Protein AF-A0A328RZY7-F1 (afdb_monomer)

Structure (mmCIF, N/CA/C/O backbone):
data_AF-A0A328RZY7-F1
#
_entry.id   AF-A0A328RZY7-F1
#
loop_
_atom_site.group_PDB
_atom_site.id
_atom_site.type_symbol
_atom_site.label_atom_id
_atom_site.label_alt_id
_atom_site.label_comp_id
_atom_site.label_asym_id
_atom_site.label_entity_id
_atom_site.label_seq_id
_atom_site.pdbx_PDB_ins_code
_atom_site.Cartn_x
_atom_site.Cartn_y
_atom_site.Cartn_z
_atom_site.occupancy
_atom_site.B_iso_or_equiv
_atom_site.auth_seq_id
_atom_site.auth_comp_id
_atom_site.auth_asym_id
_atom_site.auth_atom_id
_atom_site.pdbx_PDB_model_num
ATOM 1 N N . MET A 1 1 ? 1.390 4.542 6.129 1.00 56.66 1 MET A N 1
ATOM 2 C CA . MET A 1 1 ? 0.377 3.485 5.920 1.00 56.66 1 MET A CA 1
ATOM 3 C C . MET A 1 1 ? -0.960 3.989 6.438 1.00 56.66 1 MET A C 1
ATOM 5 O O . MET A 1 1 ? -0.979 4.514 7.542 1.00 56.66 1 MET A O 1
ATOM 9 N N . PHE A 1 2 ? -2.043 3.852 5.671 1.00 64.44 2 PHE A N 1
ATOM 10 C CA . PHE A 1 2 ? -3.401 4.156 6.142 1.00 64.44 2 PHE A CA 1
ATOM 11 C C . PHE A 1 2 ? -4.045 2.859 6.625 1.00 64.44 2 PHE A C 1
ATOM 13 O O . PHE A 1 2 ? -4.147 1.899 5.853 1.00 64.44 2 PHE A O 1
ATOM 20 N N . LEU A 1 3 ? -4.428 2.818 7.897 1.00 67.94 3 LEU A N 1
ATOM 21 C CA . LEU A 1 3 ? -5.017 1.642 8.529 1.00 67.94 3 LEU A CA 1
ATOM 22 C C . LEU A 1 3 ? -6.538 1.679 8.433 1.00 67.94 3 LEU A C 1
ATOM 24 O O . LEU A 1 3 ? -7.139 2.750 8.403 1.00 67.94 3 LEU A O 1
ATOM 28 N N . SER A 1 4 ? -7.141 0.497 8.389 1.00 77.62 4 SER A N 1
ATOM 29 C CA . SER A 1 4 ? -8.578 0.328 8.574 1.00 77.62 4 SER A CA 1
ATOM 30 C C . SER A 1 4 ? -8.806 -0.206 9.984 1.00 77.62 4 SER A C 1
ATOM 32 O O . SER A 1 4 ? -8.256 -1.255 10.313 1.00 77.62 4 SER A O 1
ATOM 34 N N . ASN A 1 5 ? -9.578 0.501 10.809 1.00 80.00 5 ASN A N 1
ATOM 35 C CA . ASN A 1 5 ? -10.025 -0.005 12.104 1.00 80.00 5 ASN A CA 1
ATOM 36 C C . ASN A 1 5 ? -11.087 -1.102 11.867 1.00 80.00 5 ASN A C 1
ATOM 38 O O . ASN A 1 5 ? -12.170 -0.781 11.363 1.00 80.00 5 ASN A O 1
ATOM 42 N N . PRO A 1 6 ? -10.809 -2.376 12.207 1.00 74.69 6 PRO A N 1
ATOM 43 C CA . PRO A 1 6 ? -11.739 -3.473 11.953 1.00 74.69 6 PRO A CA 1
ATOM 44 C C . PRO A 1 6 ? -13.040 -3.351 12.758 1.00 74.69 6 PRO A C 1
ATOM 46 O O . PRO A 1 6 ? -14.077 -3.769 12.260 1.00 74.69 6 PRO A O 1
ATOM 49 N N . GLY A 1 7 ? -13.025 -2.716 13.936 1.00 80.62 7 GLY A N 1
ATOM 50 C CA . GLY A 1 7 ? -14.224 -2.491 14.753 1.00 80.62 7 GLY A CA 1
ATOM 51 C C . GLY A 1 7 ? -15.176 -1.424 14.199 1.00 80.62 7 GLY A C 1
ATOM 52 O O . GLY A 1 7 ? -16.342 -1.393 14.578 1.00 80.62 7 GLY A O 1
ATOM 53 N N . LYS A 1 8 ? -14.705 -0.562 13.286 1.00 84.56 8 LYS A N 1
ATOM 54 C CA . LYS A 1 8 ? -15.529 0.471 12.626 1.00 84.56 8 LYS A CA 1
ATOM 55 C C . LYS A 1 8 ? -15.861 0.146 11.170 1.00 84.56 8 LYS A C 1
ATOM 57 O O . LYS A 1 8 ? -16.752 0.749 10.585 1.00 84.56 8 LYS A O 1
ATOM 62 N N . CYS A 1 9 ? -15.130 -0.767 10.539 1.00 87.94 9 CYS A N 1
ATOM 63 C CA . CYS A 1 9 ? -15.312 -1.066 9.125 1.00 87.94 9 CYS A CA 1
ATOM 64 C C . CYS A 1 9 ? -16.588 -1.888 8.893 1.00 87.94 9 CYS A C 1
ATOM 66 O O . CYS A 1 9 ? -16.603 -3.084 9.159 1.00 87.94 9 CYS A O 1
ATOM 68 N N . LYS A 1 10 ? -17.620 -1.272 8.305 1.00 89.25 10 LYS A N 1
ATOM 69 C CA . LYS A 1 10 ? -18.846 -1.972 7.872 1.00 89.25 10 LYS A CA 1
ATOM 70 C C . LYS A 1 10 ? -18.790 -2.537 6.445 1.00 89.25 10 LYS A C 1
ATOM 72 O O . LYS A 1 10 ? -19.782 -3.058 5.958 1.00 89.25 10 LYS A O 1
ATOM 77 N N . GLY A 1 11 ? -17.647 -2.415 5.762 1.00 88.25 11 GLY A N 1
ATOM 78 C CA . GLY A 1 11 ? -17.454 -2.989 4.426 1.00 88.25 11 GLY A CA 1
ATOM 79 C C . GLY A 1 11 ? -18.176 -2.252 3.291 1.00 88.25 11 GLY A C 1
ATOM 80 O O . GLY A 1 11 ? -18.458 -2.871 2.274 1.00 88.25 11 GLY A O 1
ATOM 81 N N . SER A 1 12 ? -18.451 -0.946 3.432 1.00 89.19 12 SER A N 1
ATOM 82 C CA . SER A 1 12 ? -19.202 -0.152 2.438 1.00 89.19 12 SER A CA 1
ATOM 83 C C . SER A 1 12 ? -18.536 -0.037 1.062 1.00 89.19 12 SER A C 1
ATOM 85 O O . SER A 1 12 ? -19.211 0.239 0.082 1.00 89.19 12 SER A O 1
ATOM 87 N N . GLY A 1 13 ? -17.219 -0.242 0.968 1.00 91.38 13 GLY A N 1
ATOM 88 C CA . GLY A 1 13 ? -16.492 -0.200 -0.305 1.00 91.38 13 GLY A CA 1
ATOM 89 C C . GLY A 1 13 ? -16.095 1.200 -0.788 1.00 91.38 13 GLY A C 1
ATOM 90 O O . GLY A 1 13 ? -15.188 1.291 -1.603 1.00 91.38 13 GLY A O 1
ATOM 91 N N . ASP A 1 14 ? -16.614 2.287 -0.208 1.00 93.50 14 ASP A N 1
ATOM 92 C CA . ASP A 1 14 ? -16.343 3.668 -0.667 1.00 93.50 14 ASP A CA 1
ATOM 93 C C . ASP A 1 14 ? -14.842 3.991 -0.813 1.00 93.50 14 ASP A C 1
ATOM 95 O O . ASP A 1 14 ? -14.391 4.686 -1.723 1.00 93.50 14 ASP A O 1
ATOM 99 N N . CYS A 1 15 ? -14.024 3.465 0.104 1.00 93.81 15 CYS A N 1
ATOM 100 C CA . CYS A 1 15 ? -12.577 3.657 0.079 1.00 93.81 15 CYS A CA 1
ATOM 101 C C . CYS A 1 15 ? -11.857 2.882 -1.039 1.00 93.81 15 CYS A C 1
ATOM 103 O O . CYS A 1 15 ? -10.754 3.284 -1.412 1.00 93.81 15 CYS A O 1
ATOM 105 N N . VAL A 1 16 ? -12.450 1.794 -1.539 1.00 94.38 16 VAL A N 1
ATOM 106 C CA . VAL A 1 16 ? -11.983 1.036 -2.710 1.00 94.38 16 VAL A CA 1
ATOM 107 C C . VAL A 1 16 ? -12.217 1.880 -3.956 1.00 94.38 16 VAL A C 1
ATOM 109 O O . VAL A 1 16 ? -11.261 2.152 -4.678 1.00 94.38 16 VAL A O 1
ATOM 112 N N . ASP A 1 17 ? -13.437 2.387 -4.129 1.00 94.38 17 ASP A N 1
ATOM 113 C CA . ASP A 1 17 ? -13.830 3.180 -5.301 1.00 94.38 17 ASP A CA 1
ATOM 114 C C . ASP A 1 17 ? -13.070 4.507 -5.384 1.00 94.38 17 ASP A C 1
ATOM 116 O O . ASP A 1 17 ? -12.663 4.952 -6.456 1.00 94.38 17 ASP A O 1
ATOM 120 N N . ALA A 1 18 ? -12.806 5.127 -4.234 1.00 95.19 18 ALA A N 1
ATOM 121 C CA . ALA A 1 18 ? -12.051 6.370 -4.166 1.00 95.19 18 ALA A CA 1
ATOM 122 C C . ALA A 1 18 ? -10.530 6.186 -4.359 1.00 95.19 18 ALA A C 1
ATOM 124 O O . ALA A 1 18 ? -9.799 7.179 -4.418 1.00 95.19 18 ALA A O 1
ATOM 125 N N . CYS A 1 19 ? -10.006 4.953 -4.393 1.00 95.06 19 CYS A N 1
ATOM 126 C CA . CYS A 1 19 ? -8.565 4.710 -4.42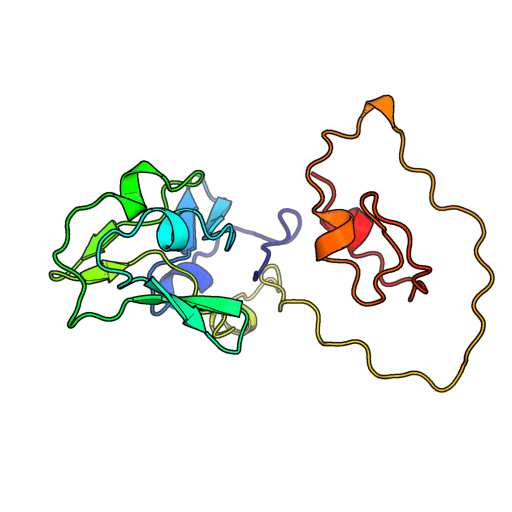8 1.00 95.06 19 CYS A CA 1
ATOM 127 C C . CYS A 1 19 ? -7.991 4.885 -5.847 1.00 95.06 19 CYS A C 1
ATOM 129 O O . CYS A 1 19 ? -8.178 4.016 -6.691 1.00 95.06 19 CYS A O 1
ATOM 131 N N . PRO A 1 20 ? -7.167 5.916 -6.123 1.00 94.50 20 PRO A N 1
ATOM 132 C CA . PRO A 1 20 ? -6.665 6.164 -7.480 1.00 94.50 20 PRO A CA 1
ATOM 133 C C . PRO A 1 20 ? -5.621 5.142 -7.954 1.00 94.50 20 PRO A C 1
ATOM 135 O O . PRO A 1 20 ? -5.219 5.154 -9.116 1.00 94.50 20 PRO A O 1
ATOM 138 N N . THR A 1 21 ? -5.104 4.313 -7.045 1.00 94.56 21 THR A N 1
ATOM 139 C CA . THR A 1 21 ? -4.062 3.327 -7.341 1.00 94.56 21 THR A CA 1
ATOM 140 C C . THR A 1 21 ? -4.544 1.890 -7.188 1.00 94.56 21 THR A C 1
ATOM 142 O O . THR A 1 21 ? -3.705 0.995 -7.244 1.00 94.56 21 THR A O 1
ATOM 145 N N . ASP A 1 22 ? -5.844 1.648 -6.978 1.00 94.81 22 ASP A N 1
ATOM 146 C CA . ASP A 1 22 ? -6.429 0.321 -6.713 1.00 94.81 22 ASP A CA 1
ATOM 147 C C . ASP A 1 22 ? -5.690 -0.448 -5.588 1.00 94.81 22 ASP A C 1
ATOM 149 O O . ASP A 1 22 ? -5.591 -1.673 -5.579 1.00 94.81 22 ASP A O 1
ATOM 153 N N . ALA A 1 23 ? -5.114 0.280 -4.622 1.00 94.75 23 ALA A N 1
ATOM 154 C CA . ALA A 1 23 ? -4.329 -0.279 -3.514 1.00 94.75 23 ALA A CA 1
ATOM 155 C C . ALA A 1 23 ? -5.175 -0.820 -2.358 1.00 94.75 23 ALA A C 1
ATOM 157 O O . ALA A 1 23 ? -4.617 -1.283 -1.357 1.00 94.75 23 ALA A O 1
ATOM 158 N N . ILE A 1 24 ? -6.494 -0.710 -2.473 1.00 94.25 24 ILE A N 1
ATOM 159 C CA . ILE A 1 24 ? -7.486 -1.107 -1.484 1.00 94.25 24 ILE A CA 1
ATOM 160 C C . ILE A 1 24 ? -8.445 -2.060 -2.199 1.00 94.25 24 ILE A C 1
ATOM 162 O O . ILE A 1 24 ? -8.953 -1.726 -3.262 1.00 94.25 24 ILE A O 1
ATOM 166 N N . LYS A 1 25 ? -8.664 -3.243 -1.629 1.00 92.50 25 LYS A N 1
ATOM 167 C CA . LYS A 1 25 ? -9.574 -4.279 -2.127 1.00 92.50 25 LYS A CA 1
ATOM 168 C C . LYS A 1 25 ? -10.556 -4.661 -1.021 1.00 92.50 25 LYS A C 1
ATOM 1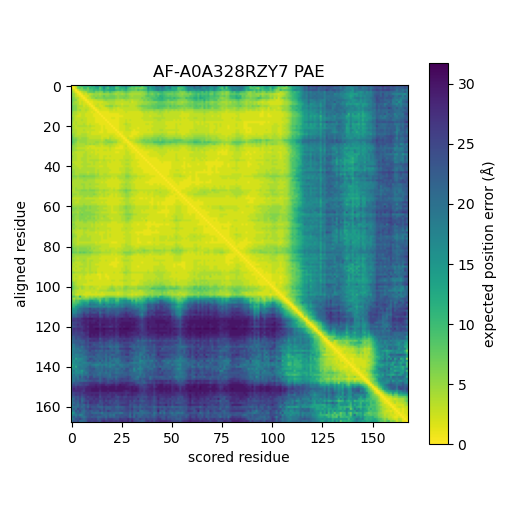70 O O . LYS A 1 25 ? -10.211 -4.597 0.160 1.00 92.50 25 LYS A O 1
ATOM 175 N N . LEU A 1 26 ? -11.757 -5.081 -1.400 1.00 91.06 26 LEU A N 1
ATOM 176 C CA . LEU A 1 26 ? -12.739 -5.661 -0.486 1.00 91.06 26 LEU A CA 1
ATOM 177 C C . LEU A 1 26 ? -12.726 -7.186 -0.655 1.00 91.06 26 LEU A C 1
ATOM 179 O O . LEU A 1 26 ? -12.906 -7.676 -1.766 1.00 91.06 26 LEU A O 1
ATOM 183 N N . VAL A 1 27 ? -12.482 -7.921 0.429 1.00 87.69 27 VAL A N 1
ATOM 184 C CA . VAL A 1 27 ? -12.456 -9.392 0.474 1.00 87.69 27 VAL A CA 1
ATOM 185 C C . VAL A 1 27 ? -13.314 -9.825 1.660 1.00 87.69 27 VAL A C 1
ATOM 187 O O . VAL A 1 27 ? -13.037 -9.423 2.788 1.00 87.69 27 VAL A O 1
ATOM 190 N N . ASP A 1 28 ? -14.383 -10.582 1.411 1.00 84.31 28 ASP A N 1
ATOM 191 C CA . ASP A 1 28 ? -15.316 -11.078 2.439 1.00 84.31 28 ASP A CA 1
ATOM 192 C C . ASP A 1 28 ? -15.838 -9.984 3.395 1.00 84.31 28 ASP A C 1
ATOM 194 O O . ASP A 1 28 ? -15.858 -10.137 4.617 1.00 84.31 28 ASP A O 1
ATOM 198 N N . GLY A 1 29 ? -16.195 -8.818 2.842 1.00 82.00 29 GLY A N 1
ATOM 199 C CA . GLY A 1 29 ? -16.672 -7.657 3.611 1.00 82.00 29 GLY A CA 1
ATOM 200 C C . GLY A 1 29 ? -15.586 -6.925 4.414 1.00 82.00 29 GLY A C 1
ATOM 201 O O . GLY A 1 29 ? -15.864 -5.902 5.043 1.00 82.00 29 GLY A O 1
ATOM 202 N N . LYS A 1 30 ? -14.335 -7.395 4.369 1.00 82.75 30 LYS A N 1
ATOM 203 C CA . LYS A 1 30 ? -13.176 -6.770 5.011 1.00 82.75 30 LYS A CA 1
ATOM 204 C C . LYS A 1 30 ? -12.305 -6.060 3.987 1.00 82.75 30 LYS A C 1
ATOM 206 O O . LYS A 1 30 ? -12.102 -6.511 2.864 1.00 82.75 30 LYS A O 1
ATOM 211 N N . VAL A 1 31 ? -11.754 -4.924 4.395 1.00 89.12 31 VAL A N 1
ATOM 212 C CA . VAL A 1 31 ? -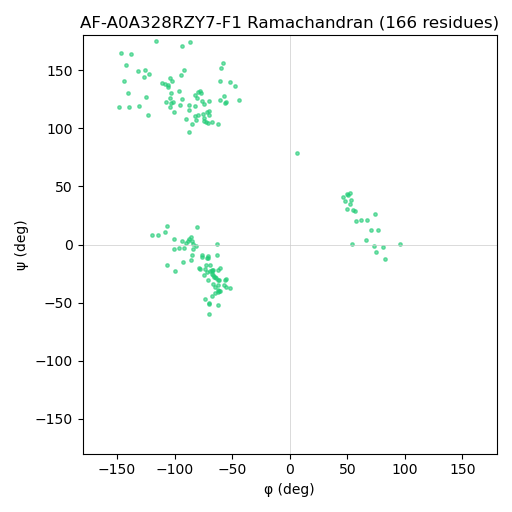10.874 -4.127 3.541 1.00 89.12 31 VAL A CA 1
ATOM 213 C C . VAL A 1 31 ? -9.432 -4.606 3.689 1.00 89.12 31 VAL A C 1
ATOM 215 O O . VAL A 1 31 ? -8.846 -4.509 4.768 1.00 89.12 31 VAL A O 1
ATOM 218 N N . VAL A 1 32 ? -8.839 -5.051 2.585 1.00 90.19 32 VAL A N 1
ATOM 219 C CA . VAL A 1 32 ? -7.420 -5.409 2.467 1.00 90.19 32 VAL A CA 1
ATOM 220 C C . VAL A 1 32 ? -6.710 -4.307 1.688 1.00 90.19 32 VAL A C 1
ATOM 222 O O . VAL A 1 32 ? -7.218 -3.815 0.686 1.00 90.19 32 VAL A O 1
ATOM 225 N N . SER A 1 33 ? -5.536 -3.865 2.138 1.00 92.12 33 SER A N 1
ATOM 226 C CA . SER A 1 33 ? -4.803 -2.801 1.442 1.00 92.12 33 SER A CA 1
ATOM 227 C C . SER A 1 33 ? -3.291 -2.951 1.538 1.00 92.12 33 SER A C 1
ATOM 229 O O . SER A 1 33 ? -2.770 -3.702 2.364 1.00 92.12 33 SER A O 1
ATOM 231 N N . CYS A 1 34 ? -2.573 -2.223 0.682 1.00 92.94 34 CYS A N 1
ATOM 232 C CA . CYS A 1 34 ? -1.114 -2.187 0.692 1.00 92.94 34 CYS A CA 1
ATOM 233 C C . CYS A 1 34 ? -0.563 -1.773 2.069 1.00 92.94 34 CYS A C 1
ATOM 235 O O . CYS A 1 34 ? -0.807 -0.667 2.554 1.00 92.94 34 CYS A O 1
ATOM 237 N N . ILE A 1 35 ? 0.275 -2.634 2.647 1.00 90.81 35 ILE A N 1
ATOM 238 C CA . ILE A 1 35 ? 0.897 -2.420 3.962 1.00 90.81 35 ILE A CA 1
ATOM 239 C C . ILE A 1 35 ? 2.194 -1.602 3.916 1.00 90.81 35 ILE A C 1
ATOM 241 O O . ILE A 1 35 ? 2.898 -1.469 4.912 1.00 90.81 35 ILE A O 1
ATOM 245 N N . THR A 1 36 ? 2.550 -1.057 2.749 1.00 90.50 36 THR A N 1
ATOM 246 C CA . THR A 1 36 ? 3.757 -0.232 2.551 1.00 90.50 36 THR A CA 1
ATOM 247 C C . THR A 1 36 ? 5.063 -0.888 3.047 1.00 90.50 36 THR A C 1
ATOM 249 O O . THR A 1 36 ? 5.969 -0.203 3.508 1.00 90.50 36 THR A O 1
ATOM 252 N N . CYS A 1 37 ? 5.197 -2.217 2.921 1.00 92.06 37 CYS A N 1
ATOM 253 C CA . CYS A 1 37 ? 6.360 -2.981 3.410 1.00 92.06 37 CYS A CA 1
ATOM 254 C C . CYS A 1 37 ? 7.633 -2.867 2.545 1.00 92.06 37 CYS A C 1
ATOM 256 O O . CYS A 1 37 ? 8.696 -3.365 2.923 1.00 92.06 37 CYS A O 1
ATOM 258 N N . GLY A 1 38 ? 7.529 -2.292 1.342 1.00 92.75 38 GLY A N 1
ATOM 259 C CA . GLY A 1 38 ? 8.674 -2.049 0.460 1.00 92.75 38 GLY A CA 1
ATOM 260 C C . GLY A 1 38 ? 9.315 -3.277 -0.181 1.00 92.75 38 GLY A C 1
ATOM 261 O O . GLY A 1 38 ? 10.406 -3.170 -0.733 1.00 92.75 38 GLY A O 1
ATOM 262 N N . LYS A 1 39 ? 8.687 -4.458 -0.131 1.00 95.25 39 LYS A N 1
ATOM 263 C CA . LYS A 1 39 ? 9.200 -5.634 -0.861 1.00 95.25 39 LYS A CA 1
ATOM 264 C C . LYS A 1 39 ? 9.205 -5.406 -2.380 1.00 95.25 39 LYS A C 1
ATOM 266 O O . LYS A 1 39 ? 10.172 -5.765 -3.041 1.00 95.25 39 LYS A O 1
ATOM 271 N N . CYS A 1 40 ? 8.169 -4.750 -2.910 1.00 96.88 40 CYS A N 1
ATOM 272 C CA . CYS A 1 40 ? 8.048 -4.431 -4.335 1.00 96.88 40 CYS A CA 1
ATOM 273 C C . CYS A 1 40 ? 9.163 -3.500 -4.842 1.00 96.88 40 CYS A C 1
ATOM 275 O O . CYS A 1 40 ? 9.697 -3.729 -5.920 1.00 96.88 40 CYS A O 1
ATOM 277 N N . GLU A 1 41 ? 9.541 -2.489 -4.057 1.00 97.12 41 GLU A N 1
ATOM 278 C CA . GLU A 1 41 ? 10.679 -1.607 -4.343 1.00 97.12 41 GLU A CA 1
ATOM 279 C C . GLU A 1 41 ? 11.991 -2.391 -4.376 1.00 97.12 41 GLU A C 1
ATOM 281 O O . GLU A 1 41 ? 12.718 -2.329 -5.364 1.00 97.12 41 GLU A O 1
ATOM 286 N N . ARG A 1 42 ? 12.264 -3.175 -3.324 1.00 96.56 42 ARG A N 1
ATOM 287 C CA . ARG A 1 42 ? 13.529 -3.907 -3.167 1.00 96.56 42 ARG A CA 1
ATOM 288 C C . ARG A 1 42 ? 13.783 -4.939 -4.262 1.00 96.56 42 ARG A C 1
ATOM 290 O O . ARG A 1 42 ? 14.933 -5.137 -4.632 1.00 96.56 42 ARG A O 1
ATOM 297 N N . ILE A 1 43 ? 12.735 -5.590 -4.770 1.00 97.25 43 ILE A N 1
ATOM 298 C CA . ILE A 1 43 ? 12.880 -6.625 -5.803 1.00 97.25 43 ILE A CA 1
ATOM 299 C C . 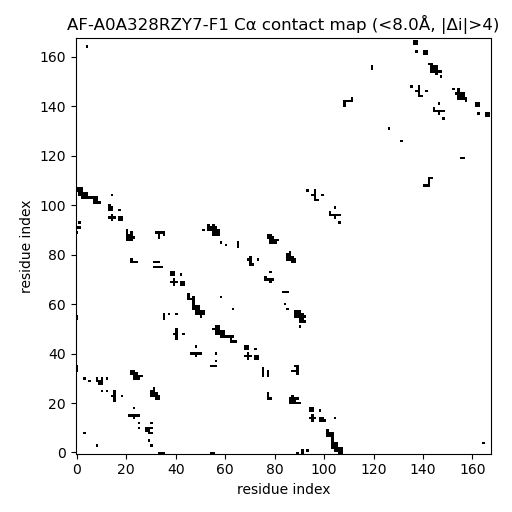ILE A 1 43 ? 12.913 -6.061 -7.230 1.00 97.25 43 ILE A C 1
ATOM 301 O O . ILE A 1 43 ? 13.218 -6.793 -8.165 1.00 97.25 43 ILE A O 1
ATOM 305 N N . CYS A 1 44 ? 12.551 -4.791 -7.443 1.00 97.19 44 CYS A N 1
ATOM 306 C CA . CYS A 1 44 ? 12.380 -4.259 -8.793 1.00 97.19 44 CYS A CA 1
ATOM 307 C C . CYS A 1 44 ? 13.738 -4.130 -9.519 1.00 97.19 44 CYS A C 1
ATOM 309 O O . CYS A 1 44 ? 14.512 -3.230 -9.181 1.00 97.19 44 CYS A O 1
ATOM 311 N N . PRO A 1 45 ? 14.021 -4.934 -10.566 1.00 96.19 45 PRO A N 1
ATOM 312 C CA . PRO A 1 45 ? 15.327 -4.925 -11.237 1.00 96.19 45 PRO A CA 1
ATOM 313 C C . PRO A 1 45 ? 15.585 -3.603 -11.966 1.00 96.19 45 PRO A C 1
ATOM 315 O O . PRO A 1 45 ? 16.703 -3.098 -11.989 1.00 96.19 45 PRO A O 1
ATOM 318 N N . ASN A 1 46 ? 14.524 -2.996 -12.501 1.00 96.56 46 ASN A N 1
ATOM 319 C CA . ASN A 1 46 ? 14.602 -1.754 -13.263 1.00 96.56 46 ASN A CA 1
ATOM 320 C C . ASN A 1 46 ? 14.609 -0.516 -12.360 1.00 96.56 46 ASN A C 1
ATOM 322 O O . ASN A 1 46 ? 14.593 0.605 -12.870 1.00 96.56 46 ASN A O 1
ATOM 326 N N . LYS A 1 47 ? 14.547 -0.697 -11.029 1.00 96.50 47 LYS A N 1
ATOM 327 C CA . LYS A 1 47 ? 14.387 0.393 -10.050 1.00 96.50 47 LYS A CA 1
ATOM 328 C C . LYS A 1 47 ? 13.251 1.353 -10.436 1.00 96.50 47 LYS A C 1
ATOM 330 O O . LYS A 1 47 ? 13.352 2.568 -10.284 1.00 96.50 47 LYS A O 1
ATOM 335 N N . ALA A 1 48 ? 12.175 0.789 -10.986 1.00 97.50 48 ALA A N 1
ATOM 336 C CA . ALA A 1 48 ? 11.007 1.537 -11.432 1.00 97.50 48 ALA A CA 1
ATOM 337 C C . ALA A 1 48 ? 10.101 1.932 -10.258 1.00 97.50 48 ALA A C 1
ATOM 339 O O . ALA A 1 48 ? 9.298 2.843 -10.386 1.00 97.50 48 ALA A O 1
ATOM 340 N N . ILE A 1 49 ? 10.202 1.253 -9.116 1.00 97.50 49 ILE A N 1
ATOM 341 C CA . ILE A 1 49 ? 9.372 1.508 -7.937 1.00 97.50 49 ILE A CA 1
ATOM 342 C C . ILE A 1 49 ? 10.203 2.285 -6.921 1.00 97.50 49 ILE A C 1
ATOM 344 O O . ILE A 1 49 ? 11.315 1.870 -6.606 1.00 97.50 49 ILE A O 1
ATOM 348 N N . PHE A 1 50 ? 9.662 3.384 -6.401 1.00 95.44 50 PHE A N 1
ATOM 349 C CA . PHE A 1 50 ? 10.341 4.227 -5.417 1.00 95.44 50 PHE A CA 1
ATOM 350 C C . PHE A 1 50 ? 9.365 4.763 -4.367 1.00 95.44 50 PHE A C 1
ATOM 352 O O . PHE A 1 50 ? 8.159 4.902 -4.613 1.00 95.44 50 PHE A O 1
ATOM 359 N N . LYS A 1 51 ? 9.888 5.069 -3.177 1.00 94.50 51 LYS A N 1
ATOM 360 C CA . LYS A 1 51 ? 9.127 5.708 -2.099 1.00 94.50 51 LYS A CA 1
ATOM 361 C C . LYS A 1 51 ? 8.999 7.222 -2.326 1.00 94.50 51 LYS A C 1
ATOM 363 O O . LYS A 1 51 ? 9.981 7.908 -2.592 1.00 94.50 51 LYS A O 1
ATOM 368 N N . ASN A 1 52 ? 7.785 7.756 -2.204 1.00 90.69 52 ASN A N 1
ATOM 369 C CA . ASN A 1 52 ? 7.504 9.187 -2.319 1.00 90.69 52 ASN A CA 1
ATOM 370 C C . ASN A 1 52 ? 7.685 9.932 -0.978 1.00 90.69 52 ASN A C 1
ATOM 372 O O . ASN A 1 52 ? 7.861 9.322 0.078 1.00 90.69 52 ASN A O 1
ATOM 376 N N . LYS A 1 53 ? 7.561 11.268 -1.002 1.00 87.62 53 LYS A N 1
ATOM 377 C CA . LYS A 1 53 ? 7.693 12.130 0.192 1.00 87.62 53 LYS A CA 1
ATOM 378 C C . LYS A 1 53 ? 6.679 11.847 1.311 1.00 87.62 53 LYS A C 1
ATOM 380 O O . LYS A 1 53 ? 6.910 12.227 2.452 1.00 87.62 53 LYS A O 1
ATOM 385 N N . PHE A 1 54 ? 5.567 11.189 0.992 1.00 85.00 54 PHE A N 1
ATOM 386 C CA . PHE A 1 54 ? 4.513 10.814 1.938 1.00 85.00 54 PHE A CA 1
ATOM 387 C C . PHE A 1 54 ? 4.701 9.392 2.493 1.00 85.00 54 PHE A C 1
ATOM 389 O O . PHE A 1 54 ? 3.850 8.888 3.227 1.00 85.00 54 PHE A O 1
ATOM 396 N N . GLY A 1 55 ? 5.788 8.704 2.127 1.00 86.62 55 GLY A N 1
ATOM 397 C CA . GLY A 1 55 ? 6.072 7.335 2.553 1.00 86.62 55 GLY A CA 1
ATOM 398 C C . GLY A 1 55 ? 5.255 6.257 1.830 1.00 86.62 55 GLY A C 1
ATOM 399 O O . GLY A 1 55 ? 5.221 5.119 2.298 1.00 86.62 55 GLY A O 1
ATOM 400 N N . GLY A 1 56 ? 4.572 6.602 0.735 1.00 90.75 56 GLY A N 1
ATOM 401 C CA . GLY A 1 56 ? 3.905 5.656 -0.163 1.00 90.75 56 GLY A CA 1
ATOM 402 C C . GLY A 1 56 ? 4.800 5.241 -1.333 1.00 90.75 56 GLY A C 1
ATOM 403 O O . GLY A 1 56 ? 5.855 5.831 -1.545 1.00 90.75 56 GLY A O 1
ATOM 404 N N . TYR A 1 57 ? 4.375 4.245 -2.106 1.00 94.94 57 TYR A N 1
ATOM 405 C CA . TYR A 1 57 ? 5.115 3.713 -3.254 1.00 94.94 57 TYR A CA 1
ATOM 406 C C . TYR A 1 57 ? 4.496 4.154 -4.580 1.00 94.94 57 TYR A C 1
ATOM 408 O O . TYR A 1 57 ? 3.274 4.147 -4.733 1.00 94.94 57 TYR A O 1
ATOM 416 N N . VAL A 1 58 ? 5.348 4.539 -5.531 1.00 95.31 58 VAL A N 1
ATOM 417 C CA . VAL A 1 58 ? 4.962 4.998 -6.874 1.00 95.31 58 VAL A CA 1
ATOM 418 C C . VAL A 1 58 ? 5.812 4.274 -7.917 1.00 95.31 58 VAL A C 1
ATOM 420 O O . VAL A 1 58 ? 6.954 3.905 -7.645 1.00 95.31 58 VAL A O 1
ATOM 423 N N . VAL A 1 59 ? 5.241 4.056 -9.104 1.00 96.62 59 VAL A N 1
ATOM 424 C CA . VAL A 1 59 ? 5.904 3.392 -10.233 1.00 96.62 59 VAL A CA 1
ATOM 425 C C . VAL A 1 59 ? 6.245 4.405 -11.320 1.00 96.62 59 VAL A C 1
ATOM 427 O O . VAL A 1 59 ? 5.361 5.064 -11.868 1.00 96.62 59 VAL A O 1
ATOM 430 N N . ASP A 1 60 ? 7.522 4.480 -11.670 1.00 96.31 60 ASP A N 1
ATOM 431 C CA . ASP A 1 60 ? 8.030 5.118 -12.876 1.00 96.31 60 ASP A CA 1
ATOM 432 C C . ASP A 1 60 ? 7.693 4.248 -14.094 1.00 96.31 60 ASP A C 1
ATOM 434 O O . ASP A 1 60 ? 8.284 3.189 -14.335 1.00 96.31 60 ASP A O 1
ATOM 438 N N . ARG A 1 61 ? 6.709 4.703 -14.870 1.00 93.19 61 ARG A N 1
ATOM 439 C CA . ARG A 1 61 ? 6.205 3.983 -16.045 1.00 93.19 61 ARG A CA 1
ATOM 440 C C . ARG A 1 61 ? 7.226 3.901 -17.175 1.00 93.19 61 ARG A C 1
ATOM 442 O O . ARG A 1 61 ? 7.114 3.005 -17.997 1.00 93.19 61 ARG A O 1
ATOM 449 N N . THR A 1 62 ? 8.214 4.791 -17.206 1.00 95.38 62 THR A N 1
ATOM 450 C CA . THR A 1 62 ? 9.247 4.780 -18.253 1.00 95.38 62 THR A CA 1
ATOM 451 C C . THR A 1 62 ? 10.260 3.654 -18.048 1.00 95.38 62 THR A C 1
ATOM 453 O O . THR A 1 62 ? 10.840 3.158 -19.008 1.00 95.38 62 THR A O 1
ATOM 456 N N . LYS A 1 63 ? 10.439 3.209 -16.798 1.00 96.38 63 LYS A N 1
ATOM 457 C CA . LYS A 1 63 ? 11.356 2.122 -16.416 1.00 96.38 63 LYS A CA 1
ATOM 458 C C . LYS A 1 63 ? 10.652 0.784 -16.224 1.00 96.38 63 LYS A C 1
ATOM 460 O O . LYS A 1 63 ? 11.288 -0.271 -16.251 1.00 96.38 63 LYS A O 1
ATOM 465 N N . CYS A 1 64 ? 9.351 0.803 -15.953 1.00 96.88 64 CYS A N 1
ATOM 466 C CA . CYS A 1 64 ? 8.581 -0.413 -15.747 1.00 96.88 64 CYS A CA 1
ATOM 467 C C . CYS A 1 64 ? 8.421 -1.178 -17.067 1.00 96.88 64 CYS A C 1
ATOM 469 O O . CYS A 1 64 ? 7.870 -0.657 -18.026 1.00 96.88 64 CYS A O 1
ATOM 471 N N . ASN A 1 65 ? 8.852 -2.438 -17.088 1.00 95.75 65 ASN A N 1
ATOM 472 C CA . ASN A 1 65 ? 8.679 -3.352 -18.221 1.00 95.75 65 ASN A CA 1
ATOM 473 C C . ASN A 1 65 ? 7.611 -4.429 -17.962 1.00 95.75 65 ASN A C 1
ATOM 475 O O . ASN A 1 65 ? 7.606 -5.454 -18.631 1.00 95.75 65 ASN A O 1
ATOM 479 N N . LEU A 1 66 ? 6.760 -4.236 -16.946 1.00 95.69 66 LEU A N 1
ATOM 480 C CA . LEU A 1 66 ? 5.689 -5.166 -16.564 1.00 95.69 66 LEU A CA 1
ATOM 481 C C . LEU A 1 66 ? 6.148 -6.606 -16.252 1.00 95.69 66 LEU A C 1
ATOM 483 O O . LEU A 1 66 ? 5.363 -7.539 -16.364 1.00 95.69 66 LEU A O 1
ATOM 487 N N . CYS A 1 67 ? 7.380 -6.805 -15.768 1.00 95.88 67 CYS A N 1
ATOM 488 C CA . CYS A 1 67 ? 7.902 -8.139 -15.423 1.00 95.88 67 CYS A CA 1
ATOM 489 C C . CYS A 1 67 ? 7.161 -8.887 -14.291 1.00 95.88 67 CYS A C 1
ATOM 491 O O . CYS A 1 67 ? 7.483 -10.038 -14.017 1.00 95.88 67 CYS A O 1
ATOM 493 N N . GLY A 1 68 ? 6.229 -8.250 -13.575 1.00 94.25 68 GLY A N 1
ATOM 494 C CA . GLY A 1 68 ? 5.382 -8.915 -12.574 1.00 94.25 68 GLY A CA 1
ATOM 495 C C . GLY A 1 68 ? 6.051 -9.281 -11.240 1.00 94.25 68 GLY A C 1
ATOM 496 O O . GLY A 1 68 ? 5.349 -9.638 -10.301 1.00 94.25 68 GLY A O 1
ATOM 497 N N . MET A 1 69 ? 7.370 -9.117 -11.070 1.00 96.38 69 MET A N 1
ATOM 498 C CA . MET A 1 69 ? 8.055 -9.486 -9.812 1.00 96.38 69 MET A CA 1
ATOM 499 C C . MET A 1 69 ? 7.466 -8.825 -8.561 1.00 96.38 69 MET A C 1
ATOM 501 O O . MET A 1 69 ? 7.392 -9.446 -7.505 1.00 96.38 69 MET A O 1
ATOM 505 N N . CYS A 1 70 ? 7.017 -7.573 -8.676 1.00 97.00 70 CYS A N 1
ATOM 506 C CA . CYS A 1 70 ? 6.371 -6.863 -7.575 1.00 97.00 70 CYS A CA 1
ATOM 507 C C . CYS A 1 70 ? 5.068 -7.531 -7.100 1.00 97.00 70 CYS A C 1
ATOM 509 O O . CYS A 1 70 ? 4.769 -7.445 -5.911 1.00 97.00 70 CYS A O 1
ATOM 511 N N . MET A 1 71 ? 4.338 -8.212 -7.990 1.00 96.69 71 MET A N 1
ATOM 512 C CA . MET A 1 71 ? 3.128 -8.967 -7.656 1.00 96.69 71 MET A CA 1
ATOM 513 C C . MET A 1 71 ? 3.490 -10.204 -6.834 1.00 96.69 71 MET A C 1
ATOM 515 O O . MET A 1 71 ? 2.992 -10.364 -5.726 1.00 96.69 71 MET A O 1
ATOM 519 N N . ASN A 1 72 ? 4.460 -10.989 -7.310 1.00 95.38 72 ASN A N 1
ATOM 520 C CA . ASN A 1 72 ? 4.868 -12.252 -6.681 1.00 95.38 72 ASN A CA 1
ATOM 521 C C . ASN A 1 72 ? 5.398 -12.088 -5.249 1.00 95.38 72 ASN A C 1
ATOM 523 O O . ASN A 1 72 ? 5.271 -12.994 -4.432 1.00 95.38 72 ASN A O 1
ATOM 527 N N . VAL A 1 73 ? 6.011 -10.944 -4.926 1.00 96.38 73 VAL A N 1
ATOM 528 C CA . VAL A 1 73 ? 6.550 -10.688 -3.577 1.00 96.38 73 VAL A CA 1
ATOM 529 C C . VAL A 1 73 ? 5.561 -9.993 -2.640 1.00 96.38 73 VAL A C 1
ATOM 531 O O . VAL A 1 73 ? 5.912 -9.714 -1.486 1.00 96.38 73 VAL A O 1
ATOM 534 N N . CYS A 1 74 ? 4.365 -9.634 -3.118 1.00 96.00 74 CYS A N 1
ATOM 535 C CA . CYS A 1 74 ? 3.402 -8.873 -2.335 1.00 96.00 74 CYS A CA 1
ATOM 536 C C . CYS A 1 74 ? 2.742 -9.779 -1.283 1.00 96.00 74 CYS A C 1
ATOM 538 O O . CYS A 1 74 ? 1.952 -10.644 -1.641 1.00 96.00 74 CYS A O 1
ATOM 540 N N . PRO A 1 75 ? 2.990 -9.571 0.025 1.00 93.69 75 PRO A N 1
ATOM 541 C CA . PRO A 1 75 ? 2.502 -10.484 1.063 1.00 93.69 75 PRO A CA 1
ATOM 542 C C . PRO A 1 75 ? 0.984 -10.416 1.279 1.00 93.69 75 PRO A C 1
ATOM 544 O O . PRO A 1 75 ? 0.437 -11.228 2.009 1.00 93.69 75 PRO A O 1
ATOM 547 N N . VAL A 1 76 ? 0.324 -9.411 0.701 1.00 93.06 76 VAL A N 1
ATOM 548 C CA . VAL A 1 76 ? -1.123 -9.175 0.820 1.00 93.06 76 VAL A CA 1
ATOM 549 C C . VAL A 1 76 ? -1.827 -9.211 -0.538 1.00 93.06 76 VAL A C 1
ATOM 551 O O . VAL A 1 76 ? -2.982 -8.819 -0.631 1.00 93.06 76 VAL A O 1
ATOM 554 N N . ASP A 1 77 ? -1.107 -9.604 -1.593 1.00 93.88 77 ASP A N 1
ATOM 555 C CA . ASP A 1 77 ? -1.626 -9.823 -2.949 1.00 93.88 77 ASP A CA 1
ATOM 556 C C . ASP A 1 77 ? -2.557 -8.715 -3.504 1.00 93.88 77 ASP A C 1
ATOM 558 O O . ASP A 1 77 ? -3.600 -8.924 -4.133 1.00 93.88 77 ASP A O 1
ATOM 562 N N . VAL A 1 78 ? -2.192 -7.456 -3.244 1.00 94.06 78 VAL A N 1
ATOM 563 C CA . VAL A 1 78 ? -2.965 -6.291 -3.714 1.00 94.06 78 VAL A CA 1
ATOM 564 C C . VAL A 1 78 ? -2.493 -5.749 -5.063 1.00 94.06 78 VAL A C 1
ATOM 566 O O . VAL A 1 78 ? -3.221 -4.985 -5.689 1.00 94.06 78 VAL A O 1
ATOM 569 N N . ILE A 1 79 ? -1.299 -6.130 -5.526 1.00 96.50 79 ILE A N 1
ATOM 570 C CA . ILE A 1 79 ? -0.682 -5.579 -6.742 1.00 96.50 79 ILE A CA 1
ATOM 571 C C . ILE A 1 79 ? -1.246 -6.292 -7.971 1.00 96.50 79 ILE A C 1
ATOM 573 O O . ILE A 1 79 ? -1.252 -7.514 -8.029 1.00 96.50 79 ILE A O 1
ATOM 577 N N . THR A 1 80 ? -1.721 -5.528 -8.953 1.00 95.19 80 THR A N 1
ATOM 578 C CA . THR A 1 80 ? -2.368 -6.051 -10.169 1.00 95.19 80 THR A CA 1
ATOM 579 C C . THR A 1 80 ? -1.904 -5.289 -11.406 1.00 95.19 80 THR A C 1
ATOM 581 O O . THR A 1 80 ? -1.322 -4.209 -11.291 1.00 95.19 80 THR A O 1
ATOM 584 N N . VAL A 1 81 ? -2.142 -5.846 -12.595 1.00 95.06 81 VAL A N 1
ATOM 585 C CA . VAL A 1 81 ? -1.920 -5.149 -13.869 1.00 95.06 81 VAL A CA 1
ATOM 586 C C . VAL A 1 81 ? -3.266 -4.713 -14.430 1.00 95.06 81 VAL A C 1
ATOM 588 O O . VAL A 1 81 ? -4.157 -5.543 -14.596 1.00 95.06 81 VAL A O 1
ATOM 591 N N . LYS A 1 82 ? -3.409 -3.426 -14.744 1.00 93.62 82 LYS A N 1
ATOM 592 C CA . LYS A 1 82 ? -4.614 -2.849 -15.353 1.00 93.62 82 LYS A CA 1
ATOM 593 C C . LYS A 1 82 ? -4.200 -1.812 -16.388 1.00 93.62 82 LYS A C 1
ATOM 595 O O . LYS A 1 82 ? -3.330 -0.990 -16.112 1.00 93.62 82 LYS A O 1
ATOM 600 N N . ASP A 1 83 ? -4.757 -1.894 -17.593 1.00 92.19 83 ASP A N 1
ATOM 601 C CA . ASP A 1 83 ? -4.453 -0.990 -18.716 1.00 92.19 83 ASP A CA 1
ATOM 602 C C . ASP A 1 83 ? -2.944 -0.815 -18.985 1.00 92.19 83 ASP A C 1
ATOM 604 O O . ASP A 1 83 ? -2.440 0.302 -19.146 1.00 92.19 83 ASP A O 1
ATOM 608 N N . GLY A 1 84 ? -2.194 -1.923 -18.947 1.00 91.44 84 GLY A N 1
ATOM 609 C CA . GLY A 1 84 ? -0.739 -1.923 -19.145 1.00 91.44 84 GLY A CA 1
ATOM 610 C C . GLY A 1 84 ? 0.052 -1.218 -18.036 1.00 91.44 84 GLY A C 1
ATOM 611 O O . GLY A 1 84 ? 1.183 -0.790 -18.261 1.00 91.44 84 GLY A O 1
ATOM 612 N N . LYS A 1 85 ? -0.526 -1.052 -16.841 1.00 93.62 85 LYS A N 1
ATOM 613 C CA . LYS A 1 85 ? 0.105 -0.388 -15.692 1.00 93.62 85 LYS A CA 1
ATOM 614 C C . LYS A 1 85 ? 0.054 -1.286 -14.466 1.00 93.62 85 LYS A C 1
ATOM 616 O O . LYS A 1 85 ? -0.934 -1.973 -14.231 1.00 93.62 85 LYS A O 1
ATOM 621 N N . ILE A 1 86 ? 1.110 -1.229 -13.656 1.00 95.38 86 ILE A N 1
ATOM 622 C CA . ILE A 1 86 ? 1.099 -1.831 -12.322 1.00 95.38 86 ILE A CA 1
ATOM 623 C C . ILE A 1 86 ? 0.289 -0.939 -11.377 1.00 95.38 86 ILE A C 1
ATOM 625 O O . ILE A 1 86 ? 0.615 0.235 -11.187 1.00 95.38 86 ILE A O 1
ATOM 629 N N . MET A 1 87 ? -0.723 -1.534 -10.760 1.00 95.12 87 MET A N 1
ATOM 630 C CA . MET A 1 87 ? -1.602 -0.954 -9.750 1.00 95.12 87 MET A CA 1
ATOM 631 C C . MET A 1 87 ? -1.435 -1.701 -8.417 1.00 95.12 87 MET A C 1
ATOM 633 O O . MET A 1 87 ? -0.694 -2.679 -8.321 1.00 95.12 87 MET A O 1
ATOM 637 N N . GLY A 1 88 ? -2.093 -1.234 -7.361 1.00 94.50 88 GLY A N 1
ATOM 638 C CA . GLY A 1 88 ? -2.113 -1.875 -6.044 1.00 94.50 88 GLY A CA 1
ATOM 639 C C . GLY A 1 88 ? -1.100 -1.336 -5.031 1.00 94.50 88 GLY A C 1
ATOM 640 O O . GLY A 1 88 ? -1.042 -1.796 -3.891 1.00 94.50 88 GLY A O 1
ATOM 641 N N . MET A 1 89 ? -0.293 -0.342 -5.408 1.00 95.25 89 MET A N 1
ATOM 642 C CA . MET A 1 89 ? 0.647 0.322 -4.501 1.00 95.25 89 MET A CA 1
ATOM 643 C C . MET A 1 89 ? 0.022 1.577 -3.888 1.00 95.25 89 MET A C 1
ATOM 645 O O . MET A 1 89 ? -0.448 2.467 -4.597 1.00 95.25 89 MET A O 1
ATOM 649 N N . CYS A 1 90 ? 0.007 1.663 -2.555 1.00 94.25 90 CYS A N 1
ATOM 650 C CA . CYS A 1 90 ? -0.508 2.842 -1.860 1.00 94.25 90 CYS A CA 1
ATOM 651 C C . CYS A 1 90 ? 0.491 3.999 -1.964 1.00 94.25 90 CYS A C 1
ATOM 653 O O . CYS A 1 90 ? 1.620 3.901 -1.481 1.00 94.25 90 CYS A O 1
ATOM 655 N N . SER A 1 91 ? 0.049 5.119 -2.535 1.00 93.00 91 SER A N 1
ATOM 656 C CA . SER A 1 91 ? 0.825 6.359 -2.649 1.00 93.00 91 SER A CA 1
ATOM 657 C C . SER A 1 91 ? 0.741 7.252 -1.402 1.00 93.00 91 SER A C 1
ATOM 659 O O . 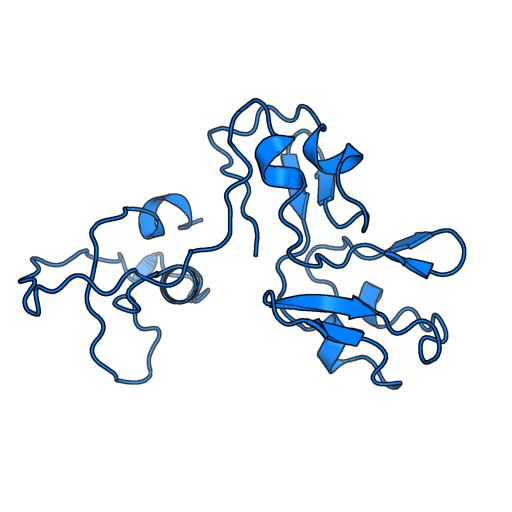SER A 1 91 ? 1.323 8.334 -1.387 1.00 93.00 91 SER A O 1
ATOM 661 N N . ASN A 1 92 ? 0.043 6.808 -0.350 1.00 91.38 92 ASN A N 1
ATOM 662 C CA . ASN A 1 92 ? -0.269 7.589 0.849 1.00 91.38 92 ASN A CA 1
ATOM 663 C C . ASN A 1 92 ? -0.944 8.952 0.552 1.00 91.38 92 ASN A C 1
ATOM 665 O O . ASN A 1 92 ? -0.681 9.935 1.237 1.00 91.38 92 ASN A O 1
ATOM 669 N N . CYS A 1 93 ? -1.835 9.021 -0.445 1.00 92.00 93 CYS A N 1
ATOM 670 C CA . CYS A 1 93 ? -2.534 10.261 -0.814 1.00 92.00 93 CYS A CA 1
ATOM 671 C C . CYS A 1 93 ? -3.641 10.697 0.166 1.00 92.00 93 CYS A C 1
ATOM 673 O O . CYS A 1 93 ? -4.025 11.859 0.165 1.00 92.00 93 CYS A O 1
ATOM 675 N N . GLY A 1 94 ? -4.179 9.778 0.975 1.00 90.81 94 GLY A N 1
ATOM 676 C CA . GLY A 1 94 ? -5.198 10.074 1.988 1.00 90.81 94 GLY A CA 1
ATOM 677 C C . GLY A 1 94 ? -6.643 10.188 1.499 1.00 90.81 94 GLY A C 1
ATOM 678 O O . GLY A 1 94 ? -7.526 10.305 2.337 1.00 90.81 94 GLY A O 1
ATOM 679 N N . VAL A 1 95 ? -6.919 10.058 0.197 1.00 93.31 95 VAL A N 1
ATOM 680 C CA . VAL A 1 95 ? -8.282 10.159 -0.379 1.00 93.31 95 VAL A CA 1
ATOM 681 C C . VAL A 1 95 ? -9.272 9.167 0.254 1.00 93.31 95 VAL A C 1
ATOM 683 O O . VAL A 1 95 ? -10.448 9.467 0.419 1.00 93.31 95 VAL A O 1
ATOM 686 N N . CYS A 1 96 ? -8.789 8.006 0.701 1.00 93.19 96 CYS A N 1
ATOM 687 C CA . CYS A 1 96 ? -9.619 6.997 1.354 1.00 93.19 96 CYS A CA 1
ATOM 688 C C . CYS A 1 96 ? -10.133 7.389 2.750 1.00 93.19 96 CYS A C 1
ATOM 690 O O . CYS A 1 96 ? -11.029 6.720 3.252 1.00 93.19 96 CYS A O 1
ATOM 692 N N . VAL A 1 97 ? -9.537 8.394 3.405 1.00 91.12 97 VAL A N 1
ATOM 693 C CA . VAL A 1 97 ? -9.941 8.845 4.750 1.00 91.12 97 VAL A CA 1
ATOM 694 C C . VAL A 1 97 ? -11.302 9.545 4.704 1.00 91.12 97 VAL A C 1
ATOM 696 O O . VAL A 1 97 ? -12.228 9.020 5.316 1.00 91.12 97 VAL A O 1
ATOM 699 N N . PRO A 1 98 ? -11.482 10.652 3.954 1.00 92.56 98 PRO A N 1
ATOM 700 C CA . PRO A 1 98 ? -12.783 11.313 3.859 1.00 92.56 98 PRO A CA 1
ATOM 701 C C . PRO A 1 98 ? -13.835 10.471 3.126 1.00 92.56 98 PRO A C 1
ATOM 703 O O . PRO A 1 98 ? -15.020 10.671 3.348 1.00 92.56 98 PRO A O 1
ATOM 706 N N . ALA A 1 99 ? -13.424 9.518 2.282 1.00 93.19 99 ALA A N 1
ATOM 707 C CA . ALA A 1 99 ? -14.352 8.600 1.621 1.00 93.19 99 ALA A CA 1
ATOM 708 C C . ALA A 1 99 ? -15.007 7.600 2.593 1.00 93.19 99 ALA A C 1
ATOM 710 O O . ALA A 1 99 ? -16.058 7.048 2.293 1.00 93.19 99 ALA A O 1
ATOM 711 N N . CYS A 1 100 ? -14.394 7.322 3.748 1.00 91.50 100 CYS A N 1
ATOM 712 C CA . CYS A 1 100 ? -14.913 6.331 4.681 1.00 91.50 100 CYS A CA 1
ATOM 713 C C . CYS A 1 100 ? -15.970 6.945 5.606 1.00 91.50 100 CYS A C 1
ATOM 715 O O . CYS A 1 100 ? -15.626 7.599 6.590 1.00 91.50 100 CYS A O 1
ATOM 717 N N . GLN A 1 101 ? -17.245 6.657 5.334 1.00 88.25 101 GLN A N 1
ATOM 718 C CA . GLN A 1 101 ? -18.388 7.154 6.115 1.00 88.25 101 GLN A CA 1
ATOM 719 C C . GLN A 1 101 ? -18.304 6.774 7.605 1.00 88.25 101 GLN A C 1
ATOM 721 O O . GLN A 1 101 ? -18.663 7.552 8.481 1.00 88.25 101 GLN A O 1
ATOM 726 N N . GLU A 1 102 ? -17.761 5.591 7.894 1.00 88.25 102 GLU A N 1
ATOM 727 C CA . GLU A 1 102 ? -17.629 5.050 9.254 1.00 88.25 102 GLU A CA 1
ATOM 728 C C . GLU A 1 102 ? -16.373 5.548 9.995 1.00 88.25 102 GLU A C 1
ATOM 730 O O . GLU A 1 102 ? -16.120 5.169 11.141 1.00 88.25 102 GLU A O 1
ATOM 735 N N . GLY A 1 103 ? -15.516 6.336 9.333 1.00 86.19 103 GLY A N 1
AT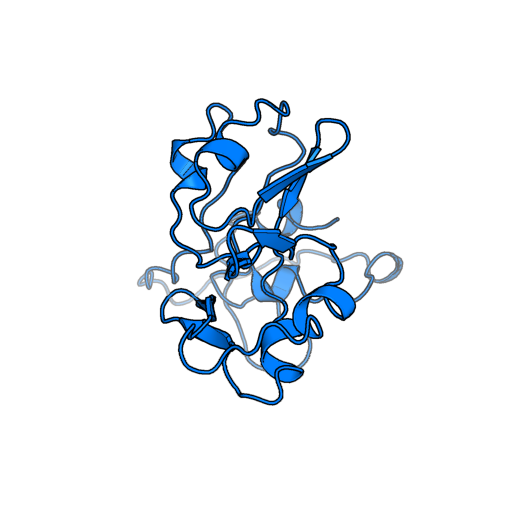OM 736 C CA . GLY A 1 103 ? -14.242 6.781 9.905 1.00 86.19 103 GLY A CA 1
ATOM 737 C C . GLY A 1 103 ? -13.277 5.632 10.230 1.00 86.19 103 GLY A C 1
ATOM 738 O O . GLY A 1 103 ? -12.379 5.782 11.058 1.00 86.19 103 GLY A O 1
ATOM 739 N N . ALA A 1 104 ? -13.452 4.465 9.601 1.00 88.75 104 ALA A N 1
ATOM 740 C CA . ALA A 1 104 ? -12.574 3.315 9.791 1.00 88.75 104 ALA A CA 1
ATOM 741 C C . ALA A 1 104 ? -11.194 3.534 9.152 1.00 88.75 104 ALA A C 1
ATOM 743 O O . ALA A 1 104 ? -10.203 2.994 9.641 1.00 88.75 104 ALA A O 1
ATOM 744 N N . ARG A 1 105 ? -11.107 4.316 8.066 1.00 88.81 105 ARG A N 1
ATOM 745 C CA . ARG A 1 105 ? -9.841 4.666 7.403 1.00 88.81 105 ARG A CA 1
ATOM 746 C C . ARG A 1 105 ? -9.175 5.823 8.135 1.00 88.81 105 ARG A C 1
ATOM 748 O O . ARG A 1 105 ? -9.637 6.955 8.061 1.00 88.81 105 ARG A O 1
ATOM 755 N N . MET A 1 106 ? -8.057 5.543 8.793 1.00 80.69 106 MET A N 1
ATOM 756 C CA . MET A 1 106 ? -7.340 6.536 9.592 1.00 80.69 106 MET A CA 1
ATOM 757 C C . MET A 1 106 ? -6.108 7.067 8.851 1.00 80.69 106 MET A C 1
ATOM 759 O O . MET A 1 106 ? -5.408 6.277 8.198 1.00 80.69 106 MET A O 1
ATOM 763 N N . PRO A 1 107 ? -5.815 8.380 8.948 1.00 72.31 107 PRO A N 1
ATOM 764 C CA . PRO A 1 107 ? -4.571 8.932 8.444 1.00 72.31 107 PRO A CA 1
ATOM 765 C C . PRO A 1 107 ? -3.358 8.301 9.129 1.00 72.31 107 PRO A C 1
ATOM 767 O O . PRO A 1 107 ? -3.434 7.852 10.270 1.00 72.31 107 PRO A O 1
ATOM 770 N N . GLY A 1 108 ? -2.227 8.250 8.418 1.00 64.31 108 GLY A N 1
ATOM 771 C CA . GLY A 1 108 ? -0.953 7.917 9.057 1.00 64.31 108 GLY A CA 1
ATOM 772 C C . GLY A 1 108 ? -0.645 8.910 10.190 1.00 64.31 108 GLY A C 1
ATOM 773 O O . GLY A 1 108 ? -1.154 10.032 10.148 1.00 64.31 108 GLY A O 1
ATOM 774 N N . PRO A 1 109 ? 0.174 8.530 11.187 1.00 53.78 109 PRO A N 1
ATOM 775 C CA . PRO A 1 109 ? 0.476 9.407 12.312 1.00 53.78 109 PRO A CA 1
ATOM 776 C C . PRO A 1 109 ? 1.049 10.731 11.795 1.00 53.78 109 PRO A C 1
ATOM 778 O O . PRO A 1 109 ? 2.053 10.752 11.077 1.00 53.78 109 PRO A O 1
ATOM 781 N N . SER A 1 110 ? 0.395 11.845 12.127 1.00 53.88 110 SER A N 1
ATOM 782 C CA . SER A 1 110 ? 0.992 13.168 11.965 1.00 53.88 110 SER A CA 1
ATOM 783 C C . SER A 1 110 ? 2.253 13.221 12.822 1.00 53.88 110 SER A C 1
ATOM 785 O O . SER A 1 110 ? 2.252 12.699 13.940 1.00 53.88 110 SER A O 1
ATOM 787 N N . LYS A 1 111 ? 3.326 13.852 12.319 1.00 47.66 111 LYS A N 1
ATOM 788 C CA . LYS A 1 111 ? 4.498 14.150 13.155 1.00 47.66 111 LYS A CA 1
ATOM 789 C C . LYS A 1 111 ? 4.005 14.772 14.470 1.00 47.66 111 LYS A C 1
ATOM 791 O O . LYS A 1 111 ? 3.099 15.608 14.407 1.00 47.66 111 LYS A O 1
ATOM 796 N N . PRO A 1 112 ? 4.550 14.372 15.628 1.00 47.31 112 PRO A N 1
ATOM 797 C CA . PRO A 1 112 ? 4.145 14.962 16.891 1.00 47.31 112 PRO A CA 1
ATOM 798 C C . PRO A 1 112 ? 4.370 16.474 16.808 1.00 47.31 112 PRO A C 1
ATOM 800 O O . PRO A 1 112 ? 5.450 16.931 16.425 1.00 47.31 112 PRO A O 1
ATOM 803 N N . VAL A 1 113 ? 3.332 17.247 17.129 1.00 48.81 113 VAL A N 1
ATOM 804 C CA . VAL A 1 113 ? 3.496 18.661 17.467 1.00 48.81 113 VAL A CA 1
ATOM 805 C C . VAL A 1 113 ? 4.398 18.675 18.695 1.00 48.81 113 VAL A C 1
ATOM 807 O O . VAL A 1 113 ? 4.119 17.964 19.660 1.00 48.81 113 VAL A O 1
ATOM 810 N N . GLN A 1 114 ? 5.516 19.398 18.635 1.00 49.38 114 GLN A N 1
ATOM 811 C CA . GLN A 1 114 ? 6.381 19.559 19.799 1.00 49.38 114 GLN A CA 1
ATOM 812 C C . GLN A 1 114 ? 5.565 20.273 20.878 1.00 49.38 114 GLN A C 1
ATOM 814 O O . GLN A 1 114 ? 5.303 21.465 20.767 1.00 49.38 114 GLN A O 1
ATOM 819 N N . THR A 1 115 ? 5.101 19.537 21.882 1.00 49.31 115 THR A N 1
ATOM 820 C CA . THR A 1 115 ? 4.531 20.137 23.086 1.00 49.31 115 THR A CA 1
ATOM 821 C C . THR A 1 115 ? 5.679 20.611 23.961 1.00 49.31 115 THR A C 1
ATOM 823 O O . THR A 1 115 ? 6.612 19.852 24.216 1.00 49.31 115 THR A O 1
ATOM 826 N N . GLU A 1 116 ? 5.591 21.844 24.445 1.00 55.62 116 GLU A N 1
ATOM 827 C CA . GLU A 1 116 ? 6.617 22.545 25.231 1.00 55.62 116 GLU A CA 1
ATOM 828 C C . GLU A 1 116 ? 6.960 21.928 26.605 1.00 55.62 116 GLU A C 1
ATOM 830 O O . GLU A 1 116 ? 7.855 22.410 27.294 1.00 55.62 116 GLU A O 1
ATOM 835 N N . ASN A 1 117 ? 6.321 20.818 26.988 1.00 54.78 117 ASN A N 1
ATOM 836 C CA . ASN A 1 117 ? 6.556 20.138 28.260 1.00 54.78 117 ASN A CA 1
ATOM 837 C C . ASN A 1 117 ? 7.468 18.911 28.100 1.00 54.78 117 ASN A C 1
ATOM 839 O O . ASN A 1 117 ? 7.104 17.903 27.494 1.00 54.78 117 ASN A O 1
ATOM 843 N N . THR A 1 118 ? 8.655 18.997 28.699 1.00 49.53 118 THR A N 1
ATOM 844 C CA . THR A 1 118 ? 9.787 18.064 28.559 1.00 49.53 118 THR A CA 1
ATOM 845 C C . THR A 1 118 ? 9.779 16.873 29.525 1.00 49.53 118 THR A C 1
ATOM 847 O O . THR A 1 118 ? 10.721 16.082 29.512 1.00 49.53 118 THR A O 1
ATOM 850 N N . MET A 1 119 ? 8.742 16.683 30.350 1.00 42.91 119 MET A N 1
ATOM 851 C CA . MET A 1 119 ? 8.692 15.571 31.311 1.00 42.91 119 MET A CA 1
ATOM 852 C C . MET A 1 119 ? 7.301 14.936 31.412 1.00 42.91 119 MET A C 1
ATOM 854 O O . MET A 1 119 ? 6.341 15.562 31.850 1.00 42.91 119 MET A O 1
ATOM 858 N N . ALA A 1 120 ? 7.220 13.649 31.066 1.00 46.19 120 ALA A N 1
ATOM 859 C CA . ALA A 1 120 ? 6.086 12.778 31.359 1.00 46.19 120 ALA A CA 1
ATOM 860 C C . ALA A 1 120 ? 6.594 11.562 32.150 1.00 46.19 120 ALA A C 1
ATOM 862 O O . ALA A 1 120 ? 7.319 10.726 31.608 1.00 46.19 120 ALA A O 1
ATOM 863 N N . SER A 1 121 ? 6.232 11.452 33.430 1.00 41.03 121 SER A N 1
ATOM 864 C CA . SER A 1 121 ? 6.469 10.245 34.228 1.00 41.03 121 SER A CA 1
ATOM 865 C 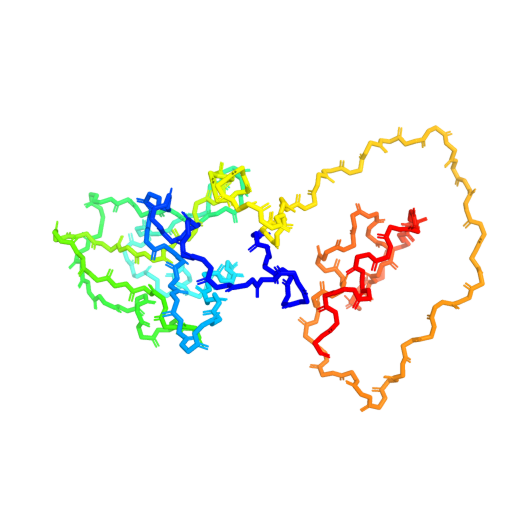C . SER A 1 121 ? 5.436 9.174 33.854 1.00 41.03 121 SER A C 1
ATOM 867 O O . SER A 1 121 ? 4.236 9.443 33.757 1.00 41.03 121 SER A O 1
ATOM 869 N N . ARG A 1 122 ? 5.902 7.950 33.579 1.00 41.94 122 ARG A N 1
ATOM 870 C CA . ARG A 1 122 ? 5.046 6.808 33.216 1.00 41.94 122 ARG A CA 1
ATOM 871 C C . ARG A 1 122 ? 5.042 5.766 34.327 1.00 41.94 122 ARG A C 1
ATOM 873 O O . ARG A 1 122 ? 6.090 5.421 34.859 1.00 41.94 122 ARG A O 1
ATOM 880 N N . VAL A 1 123 ? 3.854 5.223 34.573 1.00 37.81 123 VAL A N 1
ATOM 881 C CA . VAL A 1 123 ? 3.625 3.894 35.149 1.00 37.81 123 VAL A CA 1
ATOM 882 C C . VAL A 1 123 ? 3.395 2.961 33.949 1.00 37.81 123 VAL A C 1
ATOM 884 O O . VAL A 1 123 ? 2.722 3.353 32.995 1.00 37.81 123 VAL A O 1
ATOM 887 N N . ASN A 1 124 ? 4.066 1.810 33.928 1.00 43.31 124 ASN A N 1
ATOM 888 C CA . ASN A 1 124 ? 4.244 0.938 32.759 1.00 43.31 124 ASN A CA 1
ATOM 889 C C . ASN A 1 124 ? 2.943 0.556 32.025 1.00 43.31 124 ASN A C 1
ATOM 891 O O . ASN A 1 124 ? 1.956 0.192 32.655 1.00 43.31 124 ASN A O 1
ATOM 895 N N . ILE A 1 125 ? 2.998 0.537 30.685 1.00 51.19 125 ILE A N 1
ATOM 896 C CA . ILE A 1 125 ? 2.113 -0.297 29.862 1.00 51.19 125 ILE A CA 1
ATOM 897 C C . ILE A 1 125 ? 2.824 -1.652 29.742 1.00 51.19 125 ILE A C 1
ATOM 899 O O . ILE A 1 125 ? 3.958 -1.715 29.266 1.00 51.19 125 ILE A O 1
ATOM 903 N N . GLY A 1 126 ? 2.233 -2.712 30.286 1.00 54.75 126 GLY A N 1
ATOM 904 C CA . GLY A 1 126 ? 2.798 -4.055 30.192 1.00 54.75 126 GLY A CA 1
ATOM 905 C C . GLY A 1 126 ? 2.424 -4.672 28.851 1.00 54.75 126 GLY A C 1
ATOM 906 O O . GLY A 1 126 ? 1.242 -4.827 28.566 1.00 54.75 126 GLY A O 1
ATOM 907 N N . THR A 1 127 ? 3.403 -5.021 28.022 1.00 57.66 127 THR A N 1
ATOM 908 C CA . THR A 1 127 ? 3.183 -5.997 26.950 1.00 57.66 127 THR A CA 1
ATOM 909 C C . THR A 1 127 ? 3.258 -7.389 27.568 1.00 57.66 127 THR A C 1
ATOM 911 O O . THR A 1 127 ? 4.245 -7.709 28.236 1.00 57.66 127 THR A O 1
ATOM 914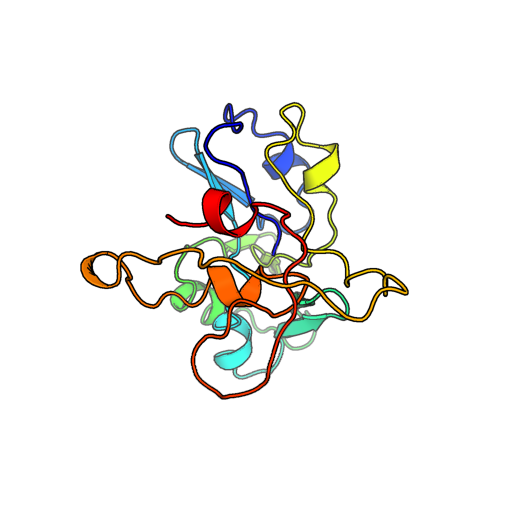 N N . VAL A 1 128 ? 2.241 -8.227 27.367 1.00 63.62 128 VAL A N 1
ATOM 915 C CA . VAL A 1 128 ? 2.344 -9.657 27.688 1.00 63.62 128 VAL A CA 1
ATOM 916 C C . VAL A 1 128 ? 3.292 -10.256 26.653 1.00 63.62 128 VAL A C 1
ATOM 918 O O . VAL A 1 128 ? 2.962 -10.346 25.476 1.00 63.62 128 VAL A O 1
ATOM 921 N N . HIS A 1 129 ? 4.531 -10.537 27.059 1.00 61.41 129 HIS A N 1
ATOM 922 C CA . HIS A 1 129 ? 5.596 -10.906 26.119 1.00 61.41 129 HIS A CA 1
ATOM 923 C C . HIS A 1 129 ? 5.335 -12.260 25.451 1.00 61.41 129 HIS A C 1
ATOM 925 O O . HIS A 1 129 ? 5.778 -12.471 24.329 1.00 61.41 129 HIS A O 1
ATOM 931 N N . GLU A 1 130 ? 4.576 -13.134 26.111 1.00 57.94 130 GLU A N 1
ATOM 932 C CA . GLU A 1 130 ? 4.192 -14.456 25.606 1.00 57.94 130 GLU A CA 1
ATOM 933 C C . GLU A 1 130 ? 3.305 -14.373 24.351 1.00 57.94 130 GLU A C 1
ATOM 935 O O . GLU A 1 130 ? 3.407 -15.229 23.477 1.00 57.94 130 GLU A O 1
ATOM 940 N N . ASP A 1 131 ? 2.529 -13.294 24.199 1.00 62.41 131 ASP A N 1
ATOM 941 C CA . ASP A 1 131 ? 1.625 -13.075 23.060 1.00 62.41 131 ASP A CA 1
ATOM 942 C C . ASP A 1 131 ? 2.255 -12.206 21.948 1.00 62.41 131 ASP A C 1
ATOM 944 O O . ASP A 1 131 ? 1.653 -11.946 20.901 1.00 62.41 131 ASP A O 1
ATOM 948 N N . CYS A 1 132 ? 3.479 -11.709 22.155 1.00 68.25 132 CYS A N 1
ATOM 949 C CA . CYS A 1 132 ? 4.132 -10.783 21.234 1.00 68.25 132 CYS A CA 1
ATOM 950 C C . CYS A 1 132 ? 4.769 -11.520 20.047 1.00 68.25 132 CYS A C 1
ATOM 952 O O . CYS A 1 132 ? 5.849 -12.089 20.159 1.00 68.25 132 CYS A O 1
ATOM 954 N N . ILE A 1 133 ? 4.172 -11.405 18.859 1.00 69.31 133 ILE A N 1
ATOM 955 C CA . ILE A 1 133 ? 4.728 -11.969 17.610 1.00 69.31 133 ILE A CA 1
ATOM 956 C C . ILE A 1 133 ? 5.835 -11.113 16.961 1.00 69.31 133 ILE A C 1
ATOM 958 O O . ILE A 1 133 ? 6.114 -11.256 15.772 1.00 69.31 133 ILE A O 1
ATOM 962 N N . GLU A 1 134 ? 6.399 -10.149 17.694 1.00 65.56 134 GLU A N 1
ATOM 963 C CA . GLU A 1 134 ? 7.524 -9.313 17.241 1.00 65.56 134 GLU A CA 1
ATOM 964 C C . GLU A 1 134 ? 7.297 -8.563 15.907 1.00 65.56 134 GLU A C 1
ATOM 966 O O . GLU A 1 134 ? 8.224 -8.229 15.172 1.00 65.56 134 GLU A O 1
ATOM 971 N N . CYS A 1 135 ? 6.046 -8.217 15.586 1.00 70.75 135 CYS A N 1
ATOM 972 C CA . CYS A 1 135 ? 5.712 -7.579 14.307 1.00 70.75 135 CYS A CA 1
ATOM 973 C C . CYS A 1 135 ? 6.195 -6.117 14.158 1.00 70.75 135 CYS A C 1
ATOM 975 O O . CYS A 1 135 ? 6.061 -5.536 13.079 1.00 70.75 135 CYS A O 1
ATOM 977 N N . GLY A 1 136 ? 6.690 -5.483 15.231 1.00 68.62 136 GLY A N 1
ATOM 978 C CA . GLY A 1 136 ? 7.212 -4.103 15.236 1.00 68.62 136 GLY A CA 1
ATOM 979 C C . GLY A 1 136 ? 6.176 -2.998 14.970 1.00 68.62 136 GLY A C 1
ATOM 980 O O . GLY A 1 136 ? 6.515 -1.814 14.894 1.00 68.62 136 GLY A O 1
ATOM 981 N N . ARG A 1 137 ? 4.896 -3.359 14.835 1.00 68.12 137 ARG A N 1
ATOM 982 C CA . ARG A 1 137 ? 3.820 -2.449 14.421 1.00 68.12 137 ARG A CA 1
ATOM 983 C C . ARG A 1 137 ? 3.570 -1.342 15.446 1.00 68.12 137 ARG A C 1
ATOM 985 O O . ARG A 1 137 ? 3.425 -0.182 15.072 1.00 68.12 137 ARG A O 1
ATOM 992 N N . CYS A 1 138 ? 3.590 -1.683 16.731 1.00 68.25 138 CYS A N 1
ATOM 993 C CA . CYS A 1 138 ? 3.420 -0.741 17.835 1.00 68.25 138 CYS A CA 1
ATOM 994 C C . CYS A 1 138 ? 4.517 0.341 17.864 1.00 68.25 138 CYS A C 1
ATOM 996 O O . CYS A 1 138 ? 4.207 1.513 18.067 1.00 68.25 138 CYS A O 1
ATOM 998 N N . ALA A 1 139 ? 5.772 -0.023 17.579 1.00 70.00 139 ALA A N 1
ATOM 999 C CA . ALA A 1 139 ? 6.878 0.925 17.460 1.00 70.00 139 ALA A CA 1
ATOM 1000 C C . ALA A 1 139 ? 6.718 1.846 16.243 1.00 70.00 139 ALA A C 1
ATOM 1002 O O . ALA A 1 139 ? 6.844 3.060 16.375 1.00 70.00 139 ALA A O 1
ATOM 1003 N N . TYR A 1 140 ? 6.349 1.295 15.080 1.00 66.25 140 TYR A N 1
ATOM 1004 C CA . TYR A 1 140 ? 6.130 2.084 13.861 1.00 66.25 140 TYR A CA 1
ATOM 1005 C C . TYR A 1 140 ? 5.018 3.133 14.013 1.00 66.25 140 TYR A C 1
ATOM 1007 O O . TYR A 1 140 ? 5.139 4.247 13.504 1.00 66.25 140 TYR A O 1
ATOM 1015 N N . PHE A 1 141 ? 3.924 2.779 14.690 1.00 66.50 141 PHE A N 1
ATOM 1016 C CA . PHE A 1 141 ? 2.792 3.686 14.875 1.00 66.50 141 PHE A CA 1
ATOM 1017 C C . PHE A 1 141 ? 2.944 4.623 16.067 1.00 66.50 141 PHE A C 1
ATOM 1019 O O . PHE A 1 141 ? 2.132 5.533 16.188 1.00 66.50 141 PHE A O 1
ATOM 1026 N N . CYS A 1 142 ? 3.949 4.443 16.927 1.00 66.44 142 CYS A N 1
ATOM 1027 C CA . CYS A 1 142 ? 4.126 5.296 18.091 1.00 66.44 142 CYS A CA 1
ATOM 1028 C C . CYS A 1 142 ? 4.513 6.718 17.646 1.00 66.44 142 CYS A C 1
ATOM 1030 O O . CYS A 1 142 ? 5.667 6.948 17.277 1.00 66.44 142 CYS A O 1
ATOM 1032 N N . PRO A 1 143 ? 3.596 7.704 17.708 1.00 59.44 143 PRO A N 1
ATOM 1033 C CA . PRO A 1 143 ? 3.848 9.033 17.148 1.00 59.44 143 PRO A CA 1
ATOM 1034 C C . PRO A 1 143 ? 4.950 9.771 17.908 1.00 59.44 143 PRO A C 1
ATOM 1036 O O . PRO A 1 143 ? 5.581 10.680 17.387 1.00 59.44 143 PRO A O 1
ATOM 1039 N N . SER A 1 144 ? 5.192 9.371 19.148 1.00 61.53 144 SER A N 1
ATOM 1040 C CA . SER A 1 144 ? 6.159 9.971 20.048 1.00 61.53 144 SER A CA 1
ATOM 1041 C C . SER A 1 144 ? 7.385 9.073 20.273 1.00 61.53 144 SER A C 1
ATOM 1043 O O . SER A 1 144 ? 8.217 9.342 21.139 1.00 61.53 144 SER A O 1
ATOM 1045 N N . ASN A 1 145 ? 7.502 8.004 19.475 1.00 61.28 145 ASN A N 1
ATOM 1046 C CA . ASN A 1 145 ? 8.635 7.079 19.450 1.00 61.28 145 ASN A CA 1
ATOM 1047 C C . ASN A 1 145 ? 8.945 6.388 20.798 1.00 61.28 145 ASN A C 1
ATOM 1049 O O . ASN A 1 145 ? 10.051 5.916 21.030 1.00 61.28 145 ASN A O 1
ATOM 1053 N N . SER A 1 146 ? 7.988 6.332 21.728 1.00 64.81 146 SER A N 1
ATOM 1054 C CA . SER A 1 146 ? 8.174 5.729 23.062 1.00 64.81 146 SER A CA 1
ATOM 1055 C C . SER A 1 146 ? 8.124 4.214 23.080 1.00 64.81 146 SER A C 1
ATOM 1057 O O . SER A 1 146 ? 8.590 3.618 24.050 1.00 64.81 146 SER A O 1
ATOM 1059 N N . ILE A 1 147 ? 7.516 3.594 22.072 1.00 68.31 147 ILE A N 1
ATOM 1060 C CA . ILE A 1 147 ? 7.561 2.146 21.905 1.00 68.31 147 ILE A CA 1
ATOM 1061 C C . ILE A 1 147 ? 8.778 1.859 21.049 1.00 68.31 147 ILE A C 1
ATOM 1063 O O . ILE A 1 147 ? 8.797 2.160 19.859 1.00 68.31 147 ILE A O 1
ATOM 1067 N N . LYS A 1 148 ? 9.804 1.303 21.678 1.00 63.12 148 LYS A N 1
ATOM 1068 C CA . LYS A 1 148 ? 11.065 1.011 21.013 1.00 63.12 148 LYS A CA 1
ATOM 1069 C C . LYS A 1 148 ? 11.151 -0.472 20.751 1.00 63.12 148 LYS A C 1
ATOM 1071 O O . LYS A 1 148 ? 11.167 -1.272 21.681 1.00 63.12 148 LY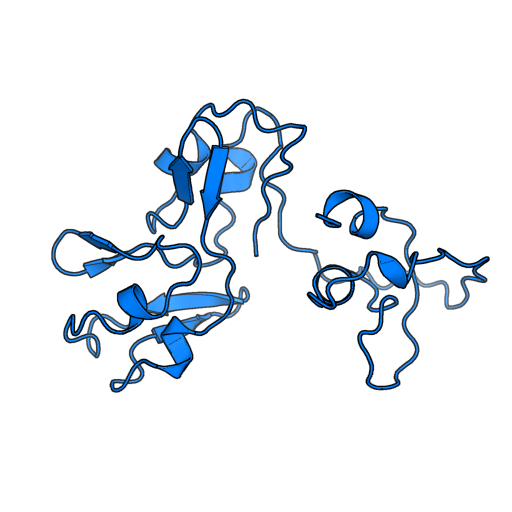S A O 1
ATOM 1076 N N . PHE A 1 149 ? 11.237 -0.814 19.480 1.00 57.72 149 PHE A N 1
ATOM 1077 C CA . PHE A 1 149 ? 11.597 -2.148 19.045 1.00 57.72 149 PHE A CA 1
ATOM 1078 C C . PHE A 1 149 ? 13.129 -2.173 18.963 1.00 57.72 149 PHE A C 1
ATOM 1080 O O . PHE A 1 149 ? 13.704 -1.577 18.059 1.00 57.72 149 PHE A O 1
ATOM 1087 N N . SER A 1 150 ? 13.755 -2.677 20.029 1.00 52.62 150 SER A N 1
ATOM 1088 C CA . SER A 1 150 ? 15.201 -2.874 20.254 1.00 52.62 150 SER A CA 1
ATOM 1089 C C . SER A 1 150 ? 16.179 -2.318 19.197 1.00 52.62 150 SER A C 1
ATOM 1091 O O . SER A 1 150 ? 16.763 -3.069 18.433 1.00 52.62 150 SER A O 1
ATOM 1093 N N . TYR A 1 151 ? 16.431 -1.005 19.241 1.00 41.22 151 TYR A N 1
ATOM 1094 C CA . TYR A 1 151 ? 17.757 -0.400 19.451 1.00 41.22 151 TYR A CA 1
ATOM 1095 C C . TYR A 1 151 ? 17.548 0.875 20.295 1.00 41.22 151 TYR A C 1
ATOM 1097 O O . TYR A 1 151 ? 16.521 1.549 20.211 1.00 41.22 151 TYR A O 1
ATOM 1105 N N . ILE A 1 152 ? 18.455 1.114 21.235 1.00 48.81 152 ILE A N 1
ATOM 1106 C CA . ILE A 1 152 ? 18.256 1.947 22.429 1.00 48.81 152 ILE A CA 1
ATOM 1107 C C . ILE A 1 152 ? 18.263 3.449 22.087 1.00 48.81 152 ILE A C 1
ATOM 1109 O O . ILE A 1 152 ? 19.334 4.012 21.933 1.00 48.81 152 ILE A O 1
ATOM 1113 N N . GLU A 1 153 ? 17.102 4.123 22.099 1.00 41.62 153 GLU A N 1
ATOM 1114 C CA . GLU A 1 153 ? 17.005 5.595 22.266 1.00 41.62 153 GLU A CA 1
ATOM 1115 C C . GLU A 1 153 ? 15.709 6.012 22.990 1.00 41.62 153 GLU A C 1
ATOM 1117 O O . GLU A 1 153 ? 14.640 5.670 22.505 1.00 41.62 153 GLU A O 1
ATOM 1122 N N . PRO A 1 154 ? 15.730 6.662 24.177 1.00 48.28 154 PRO A N 1
ATOM 1123 C CA . PRO A 1 154 ? 14.546 7.148 24.925 1.00 48.28 154 PRO A CA 1
ATOM 1124 C C . PRO A 1 154 ? 13.492 7.840 24.056 1.00 48.28 154 PRO A C 1
ATOM 1126 O O . PRO A 1 154 ? 13.792 8.814 23.387 1.00 48.28 154 PRO A O 1
ATOM 1129 N N . GLY A 1 155 ? 12.244 7.363 24.109 1.00 55.12 155 GLY A N 1
ATOM 1130 C CA . GLY A 1 155 ? 11.108 8.016 23.466 1.00 55.12 155 GLY A CA 1
ATOM 1131 C C . GLY A 1 155 ? 10.027 8.350 24.487 1.00 55.12 155 GLY A C 1
ATOM 1132 O O . GLY A 1 155 ? 9.838 7.622 25.464 1.00 55.12 155 GLY A O 1
ATOM 1133 N N . VAL A 1 156 ? 9.325 9.460 24.272 1.00 54.75 156 VAL A N 1
ATOM 1134 C CA . VAL A 1 156 ? 8.307 10.025 25.182 1.00 54.75 156 VAL A CA 1
ATOM 1135 C C . VAL A 1 156 ? 6.931 9.534 24.750 1.00 54.75 156 VAL A C 1
ATOM 1137 O O . VAL A 1 156 ? 6.742 9.338 23.565 1.00 54.75 156 VAL A O 1
ATOM 1140 N N . CYS A 1 157 ? 5.960 9.289 25.634 1.00 63.91 157 CYS A N 1
ATOM 1141 C CA . CYS A 1 157 ? 4.603 8.845 25.254 1.00 63.91 157 CYS A CA 1
ATOM 1142 C C . CYS A 1 157 ? 3.540 9.907 25.432 1.00 63.91 157 CYS A C 1
ATOM 1144 O O . CYS A 1 157 ? 3.494 10.557 26.469 1.00 63.91 157 CYS A O 1
ATOM 1146 N N . THR A 1 158 ? 2.643 9.992 24.452 1.00 61.59 158 THR A N 1
ATOM 1147 C CA . THR A 1 158 ? 1.556 10.974 24.395 1.00 61.59 158 THR A CA 1
ATOM 1148 C C . THR A 1 158 ? 0.181 10.449 24.823 1.00 61.59 158 THR A C 1
ATOM 1150 O O . THR A 1 158 ? -0.784 11.190 24.714 1.00 61.59 158 THR A O 1
ATOM 1153 N N . LYS A 1 159 ? 0.061 9.202 25.311 1.00 59.97 159 LYS A N 1
ATOM 1154 C CA . LYS A 1 159 ? -1.216 8.574 25.736 1.00 59.97 159 LYS A CA 1
ATOM 1155 C C . LYS A 1 159 ? -2.332 8.639 24.676 1.00 59.97 159 LYS A C 1
ATOM 1157 O O . LYS A 1 159 ? -3.468 8.975 24.970 1.00 59.97 159 LYS A O 1
ATOM 1162 N N . CYS A 1 160 ? -1.988 8.346 23.425 1.00 64.44 160 CYS A N 1
ATOM 1163 C CA . CYS A 1 160 ? -2.928 8.378 22.302 1.00 64.44 160 CYS A CA 1
ATOM 1164 C C . CYS A 1 160 ? -3.651 7.046 22.034 1.00 64.44 160 CYS A C 1
ATOM 1166 O O . CYS A 1 160 ? -4.373 6.964 21.049 1.00 64.44 160 CYS A O 1
ATOM 1168 N N . ASP A 1 161 ? -3.392 6.004 22.832 1.00 68.38 161 ASP A N 1
ATOM 1169 C CA . ASP A 1 161 ? -3.972 4.647 22.770 1.00 68.38 161 ASP A CA 1
ATOM 1170 C C . ASP A 1 161 ? -3.886 3.887 21.433 1.00 68.38 161 ASP A C 1
ATOM 1172 O O . ASP A 1 161 ? -4.212 2.706 21.363 1.00 68.38 161 ASP A O 1
ATOM 1176 N N . LEU A 1 162 ? -3.287 4.483 20.401 1.00 64.56 162 LEU A N 1
ATOM 1177 C CA . LEU A 1 162 ? -3.126 3.888 19.075 1.00 64.56 162 LEU A CA 1
ATOM 1178 C C . LEU A 1 162 ? -2.409 2.527 19.096 1.00 64.56 162 LEU A C 1
ATOM 1180 O O . LEU A 1 162 ? -2.659 1.690 18.237 1.00 64.56 162 LEU A O 1
ATOM 1184 N N . CYS A 1 163 ? -1.515 2.281 20.061 1.00 65.31 163 CYS A N 1
ATOM 1185 C CA . CYS A 1 163 ? -0.847 0.985 20.206 1.00 65.31 163 CYS A CA 1
ATOM 1186 C C . CYS A 1 163 ? -1.801 -0.156 20.583 1.00 65.31 163 CYS A C 1
ATOM 1188 O O . CYS A 1 163 ? -1.517 -1.295 20.223 1.00 65.31 163 CYS A O 1
ATOM 1190 N N . ILE A 1 164 ? -2.901 0.150 21.273 1.00 70.88 164 ILE A N 1
ATOM 1191 C CA . ILE A 1 164 ? -3.947 -0.811 21.638 1.00 70.88 164 ILE A CA 1
ATOM 1192 C C . ILE A 1 164 ? -4.751 -1.162 20.383 1.00 70.88 164 ILE A C 1
ATOM 1194 O O . ILE A 1 164 ? -4.914 -2.332 20.063 1.00 70.88 164 ILE A O 1
ATOM 1198 N N . ASP A 1 165 ? -5.143 -0.150 19.608 1.00 65.38 165 ASP A N 1
ATOM 1199 C CA . ASP A 1 165 ? -5.980 -0.322 18.412 1.00 65.38 165 ASP A CA 1
ATOM 1200 C C . ASP A 1 165 ? -5.290 -1.070 17.261 1.00 65.38 165 ASP A C 1
ATOM 1202 O O . ASP A 1 165 ? -5.953 -1.633 16.386 1.00 65.38 165 ASP A O 1
ATOM 1206 N N . VAL A 1 166 ? -3.955 -1.024 17.200 1.00 60.78 166 VAL A N 1
ATOM 1207 C CA . VAL A 1 166 ? -3.166 -1.671 16.135 1.00 60.78 166 VAL A CA 1
ATOM 1208 C C . VAL A 1 166 ? -2.543 -3.000 16.556 1.00 60.78 166 VAL A C 1
ATOM 1210 O O . VAL A 1 166 ? -1.889 -3.626 15.713 1.00 60.78 166 VAL A O 1
ATOM 1213 N N . CYS A 1 167 ? -2.701 -3.402 17.823 1.00 63.28 167 CYS A N 1
ATOM 1214 C CA . CYS A 1 167 ? -2.298 -4.721 18.298 1.00 63.28 167 CYS A CA 1
ATOM 1215 C C . CYS A 1 167 ? -3.251 -5.758 17.673 1.00 63.28 167 CYS A C 1
ATOM 1217 O O . CYS A 1 167 ? -4.456 -5.645 17.896 1.00 63.28 167 CYS A O 1
ATOM 1219 N N . PRO A 1 168 ? -2.755 -6.662 16.805 1.00 56.94 168 PRO A N 1
ATOM 1220 C CA . PRO A 1 168 ? -3.588 -7.672 16.156 1.00 56.94 168 PRO A CA 1
ATOM 1221 C C . PRO A 1 168 ? -4.174 -8.676 17.149 1.00 56.94 168 PRO A C 1
ATOM 1223 O O . PRO A 1 168 ? -3.554 -8.873 18.218 1.00 56.94 168 PRO A O 1
#

Sequence (168 aa):
MFLSNPGKCKGSGDCVDACPTDAIKLVDGKVVSCITCGKCERICPNKAIFKNKFGGYVVDRTKCNLCGMCMNVCPVDVITVKDGKIMGMCSNCGVCVPACQEGARMPGPSKPVQTENTMASRVNIGTVHEDCIECGRCAYFCPSNSIKFSYIEPGVCTKCDLCIDVCP

Foldseek 3Di:
DWAFQPVQQQLPCLLCVQAPQSQWDGDPSDIFGQPLPCPLCVPDPLSQWDADPLSWIDGNPVSDPPPCPSQVRRPRNRWDADPNDIGNTDNLPCSSQVSDPSSRTGRQQDQDDPDPDDDDDDDDDDDPVVPDPLPCVLQRRQNQNCDDSDDDDHTDHDPPCVSVSPPD

Secondary structure (DSSP, 8-state):
-PEE-TTT-----HHHHT-TT--EEEETTEEEE-----HHHHH-TT--EEE-TTS-EEE-TTT-----HHHHT-TT---EEETTEEE-------THHHH-TTS-EEPPPPPPP--S------------GGG-----HHHHH-TTB-S--SS----B-----HHHHT--

Solvent-accessible surface area (backbone atoms only — not comparable to full-atom values): 10443 Å² total; per-residue (Å²): 93,67,49,68,41,75,94,44,51,84,47,84,52,47,34,36,78,53,33,93,37,50,16,37,45,80,54,96,60,37,81,47,57,44,76,69,79,55,52,40,39,74,67,37,88,63,62,21,38,45,75,46,98,67,65,12,39,49,72,43,69,92,50,50,80,80,81,56,63,45,39,79,58,39,94,76,68,44,46,45,79,54,96,94,36,86,35,10,47,40,53,58,80,62,58,34,30,84,45,26,90,65,59,18,35,39,79,50,75,63,78,63,75,85,66,95,70,92,78,80,91,79,79,83,84,80,75,65,68,92,79,57,82,78,77,53,55,49,30,73,62,31,57,47,42,43,45,68,73,91,66,96,67,97,40,54,76,80,85,74,61,58,56,65,78,66,55,127

Radius of gyration: 17.9 Å; Cα contacts (8 Å, |Δi|>4): 259; chains: 1; bounding box: 38×37×54 Å

pLDDT: mean 79.12, std 17.83, range [37.81, 97.5]

Mean predicted aligned error: 12.83 Å

Nearest PDB structures (foldseek):
  2vpw-assembly1_B  TM=7.744E-01  e=3.053E-04  Thermus thermophilus HB27
  6cz8-assembly2_B  TM=7.465E-01  e=2.673E-04  Shewanella sp. ANA-3
  9bt4-assembly1_H  TM=9.086E-01  e=4.653E-03  Methanosarcina acetivorans C2A
  4v4d-assembly1_B  TM=7.401E-01  e=2.449E-02  Pelobacter acidigallici
  6btm-assembly1_B  TM=8.777E-01  e=8.654E-02  Flavobacterium johnsoniae UW101